Protein AF-A0A286TV48-F1 (afdb_monomer)

InterPro domains:
  IPR003828 Epoxyqueuosine reductase QueH [PF02677] (15-122)
  IPR003828 Epoxyqueuosine reductase QueH [PTHR36701] (16-129)

Radius of gyration: 21.46 Å; Cα contacts (8 Å, |Δi|>4): 104; chains: 1; bounding box: 59×34×64 Å

Structure (mmCIF, N/CA/C/O backbone):
data_AF-A0A286TV48-F1
#
_entry.id   AF-A0A286TV48-F1
#
loop_
_atom_site.group_PDB
_atom_site.id
_atom_site.type_symbol
_atom_site.label_atom_id
_atom_site.label_alt_id
_atom_site.label_comp_id
_atom_site.label_asym_id
_atom_site.label_entity_id
_atom_site.label_seq_id
_atom_site.pdbx_PDB_ins_code
_atom_site.Cartn_x
_atom_site.Cartn_y
_atom_site.Cartn_z
_atom_site.occupancy
_atom_site.B_iso_or_equiv
_atom_site.auth_seq_id
_atom_site.auth_comp_id
_atom_site.auth_asym_id
_atom_site.auth_atom_id
_atom_site.pdbx_PDB_model_num
ATOM 1 N N . MET A 1 1 ? -8.643 7.619 -21.690 1.00 52.34 1 MET A N 1
ATOM 2 C CA . MET A 1 1 ? -8.516 6.942 -20.385 1.00 52.34 1 MET A CA 1
ATOM 3 C C . MET A 1 1 ? -9.930 6.764 -19.884 1.00 52.34 1 MET A C 1
ATOM 5 O O . MET A 1 1 ? -10.588 7.776 -19.702 1.00 52.34 1 MET A O 1
ATOM 9 N N . HIS A 1 2 ? -10.424 5.530 -19.805 1.00 63.97 2 HIS A N 1
ATOM 10 C CA . HIS A 1 2 ? -11.765 5.279 -19.277 1.00 63.97 2 HIS A CA 1
ATOM 11 C C . HIS A 1 2 ? -11.704 5.299 -17.755 1.00 63.97 2 HIS A C 1
ATOM 13 O O . HIS A 1 2 ? -10.803 4.690 -17.167 1.00 63.97 2 HIS A O 1
ATOM 19 N N . ILE A 1 3 ? -12.628 6.021 -17.129 1.00 75.00 3 ILE A N 1
ATOM 20 C CA . ILE A 1 3 ? -12.776 5.986 -15.679 1.00 75.00 3 ILE A CA 1
ATOM 21 C C . ILE A 1 3 ? -13.512 4.687 -15.368 1.00 75.00 3 ILE A C 1
ATOM 23 O O . ILE A 1 3 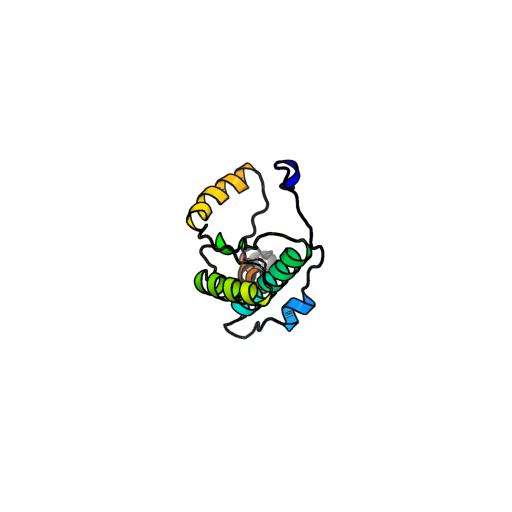? -14.588 4.442 -15.900 1.00 75.00 3 ILE A O 1
ATOM 27 N N . PHE A 1 4 ? -12.923 3.833 -14.530 1.00 78.88 4 PHE A N 1
ATOM 28 C CA . PHE A 1 4 ? -13.465 2.501 -14.237 1.00 78.88 4 PHE A CA 1
ATOM 29 C C . PHE A 1 4 ? -14.949 2.531 -13.818 1.00 78.88 4 PHE A C 1
ATOM 31 O O . PHE A 1 4 ? -15.718 1.662 -14.215 1.00 78.88 4 PHE A O 1
ATOM 38 N N . GLN A 1 5 ? -15.368 3.570 -13.090 1.00 82.56 5 GLN A N 1
ATOM 39 C CA . GLN A 1 5 ? -16.756 3.749 -12.656 1.00 82.56 5 GLN A CA 1
ATOM 40 C C . GLN A 1 5 ? -17.763 3.947 -13.794 1.00 82.56 5 GLN A C 1
ATOM 42 O O . GLN A 1 5 ? -18.933 3.620 -13.627 1.00 82.56 5 GLN A O 1
ATOM 47 N N . GLU A 1 6 ? -17.336 4.487 -14.939 1.00 81.81 6 GLU A N 1
ATOM 48 C CA . GLU A 1 6 ? -18.221 4.686 -16.093 1.00 81.81 6 GLU A CA 1
ATOM 49 C C . GLU A 1 6 ? -18.662 3.348 -16.693 1.00 81.81 6 GLU A C 1
ATOM 51 O O . GLU A 1 6 ? -19.762 3.244 -17.233 1.00 81.81 6 GLU A O 1
ATOM 56 N N . SER A 1 7 ? -17.809 2.320 -16.608 1.00 82.44 7 SER A N 1
ATOM 57 C CA . SER A 1 7 ? -18.112 0.977 -17.107 1.00 82.44 7 SER A CA 1
ATOM 58 C C . SER A 1 7 ? -18.641 0.029 -16.035 1.00 82.44 7 SER A C 1
ATOM 60 O O . SER A 1 7 ? -19.381 -0.898 -16.361 1.00 82.44 7 SER A O 1
ATOM 62 N N . ASP A 1 8 ? -18.250 0.226 -14.777 1.00 84.44 8 ASP A N 1
ATOM 63 C CA . ASP A 1 8 ? -18.572 -0.656 -13.660 1.00 84.44 8 ASP A CA 1
ATOM 64 C C . ASP A 1 8 ? -18.993 0.212 -12.461 1.00 84.44 8 ASP A C 1
ATOM 66 O O . ASP A 1 8 ? -18.129 0.739 -11.753 1.00 84.44 8 ASP A O 1
ATOM 70 N N . PRO A 1 9 ? -20.305 0.404 -12.226 1.00 84.69 9 PRO A N 1
ATOM 71 C CA . PRO A 1 9 ? -20.781 1.281 -11.167 1.00 84.69 9 PRO A CA 1
ATOM 72 C C . PRO A 1 9 ? -20.482 0.654 -9.802 1.00 84.69 9 PRO A C 1
ATOM 74 O O . PRO A 1 9 ? -21.169 -0.261 -9.350 1.00 84.69 9 PRO A O 1
ATOM 77 N N . ILE A 1 10 ? -19.429 1.151 -9.157 1.00 88.62 10 ILE A N 1
ATOM 78 C CA . ILE A 1 10 ? -19.061 0.845 -7.775 1.00 88.62 10 ILE A CA 1
ATOM 79 C C . ILE A 1 10 ? -19.093 2.159 -6.998 1.00 88.62 10 ILE A C 1
ATOM 81 O O . ILE A 1 10 ? -18.620 3.188 -7.487 1.00 88.62 10 ILE A O 1
ATOM 85 N N . GLU A 1 11 ? -19.656 2.121 -5.794 1.00 89.38 11 GLU A N 1
ATOM 86 C CA . GLU A 1 11 ? -19.604 3.244 -4.863 1.00 89.38 11 GLU A CA 1
ATOM 87 C C . GLU A 1 11 ? -18.153 3.486 -4.427 1.00 89.38 11 GLU A C 1
ATOM 89 O O . GLU A 1 11 ? -17.461 2.561 -3.998 1.00 89.38 11 GLU A O 1
ATOM 94 N N . ILE A 1 12 ? -17.670 4.719 -4.584 1.00 89.38 12 ILE A N 1
ATOM 95 C CA . ILE A 1 12 ? -16.302 5.104 -4.226 1.00 89.38 12 ILE A CA 1
ATOM 96 C C . ILE A 1 12 ? -16.359 6.345 -3.347 1.00 89.38 12 ILE A C 1
ATOM 98 O O . ILE A 1 12 ? -16.980 7.342 -3.710 1.00 89.38 12 ILE A O 1
ATOM 102 N N . ASP A 1 13 ? -15.659 6.276 -2.219 1.00 90.69 13 ASP A N 1
ATOM 103 C CA . ASP A 1 13 ? -15.349 7.421 -1.373 1.00 90.69 13 ASP A CA 1
ATOM 104 C C . ASP A 1 13 ? -13.939 7.916 -1.729 1.00 90.69 13 ASP A C 1
ATOM 106 O O . ASP A 1 13 ? -12.960 7.172 -1.608 1.00 90.69 13 ASP A O 1
ATOM 110 N N . TYR A 1 14 ? -13.844 9.137 -2.254 1.00 89.44 14 TYR A N 1
ATOM 111 C CA . TYR A 1 14 ? -12.597 9.699 -2.765 1.00 89.44 14 TYR A CA 1
ATOM 112 C C . TYR A 1 14 ? -11.861 10.488 -1.686 1.00 89.44 14 TYR A C 1
ATOM 114 O O . TYR A 1 14 ? -12.379 11.463 -1.149 1.00 89.44 14 TYR A O 1
ATOM 122 N N . CYS A 1 15 ? -10.600 10.125 -1.448 1.00 86.38 15 CYS A N 1
ATOM 123 C CA . CYS A 1 15 ? -9.647 11.000 -0.776 1.00 86.38 15 CYS A CA 1
ATOM 124 C C . CYS A 1 15 ? -8.869 11.784 -1.842 1.00 86.38 15 CYS A C 1
ATOM 126 O O . CYS A 1 15 ? -8.042 11.210 -2.552 1.00 86.38 15 CYS A O 1
ATOM 128 N N . GLU A 1 16 ? -9.162 13.078 -1.987 1.00 87.50 16 GLU A N 1
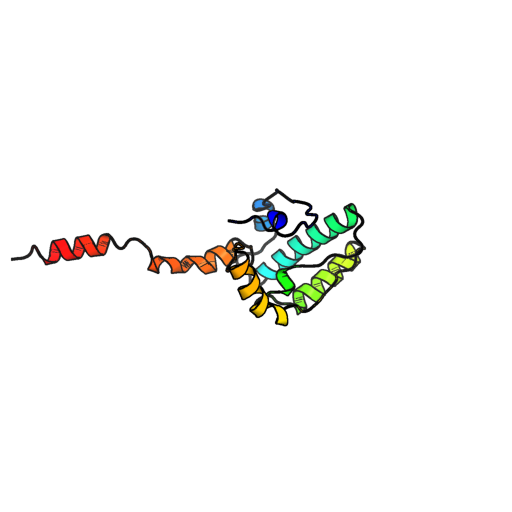ATOM 129 C CA . GLU A 1 16 ? -8.501 13.950 -2.974 1.00 87.50 16 GLU A CA 1
ATOM 130 C C . GLU A 1 16 ? -7.166 14.530 -2.473 1.00 87.50 16 GLU A C 1
ATOM 132 O O . GLU A 1 16 ? -6.422 15.160 -3.229 1.00 87.50 16 GLU A O 1
ATOM 137 N N . GLU A 1 17 ? -6.822 14.305 -1.205 1.00 88.81 17 GLU A N 1
ATOM 138 C CA . GLU A 1 17 ? -5.568 14.775 -0.631 1.00 88.81 17 GLU A CA 1
ATOM 139 C C . GLU A 1 17 ? -4.397 13.878 -1.043 1.00 88.81 17 GLU A C 1
ATOM 141 O O . GLU A 1 17 ? -4.348 12.688 -0.738 1.00 88.81 17 GLU A O 1
ATOM 146 N N . TYR A 1 18 ? -3.397 14.464 -1.708 1.00 85.00 18 TYR A N 1
ATOM 147 C CA . TYR A 1 18 ? -2.215 13.707 -2.132 1.00 85.00 18 TYR A CA 1
ATOM 148 C C . TYR A 1 18 ? -1.292 13.306 -0.965 1.00 85.00 18 TYR A C 1
ATOM 150 O O . TYR A 1 18 ? -0.564 12.322 -1.063 1.00 85.00 18 TYR A O 1
ATOM 158 N N . GLY A 1 19 ? -1.275 14.072 0.132 1.00 90.75 19 GLY A N 1
ATOM 159 C CA . GLY A 1 19 ? -0.545 13.705 1.355 1.00 90.75 19 GLY A CA 1
ATOM 160 C C . GLY A 1 19 ? 0.990 13.671 1.251 1.00 90.75 19 GLY A C 1
ATOM 161 O O . GLY A 1 19 ? 1.643 13.149 2.148 1.00 90.75 19 GLY A O 1
ATOM 162 N N . LEU A 1 20 ? 1.610 14.229 0.199 1.00 92.06 20 LEU A N 1
ATOM 163 C CA . LEU A 1 20 ? 3.062 14.091 -0.031 1.00 92.06 20 LEU A CA 1
ATOM 164 C C . LEU A 1 20 ? 3.929 14.561 1.142 1.00 92.06 20 LEU A C 1
ATOM 166 O O . LEU A 1 20 ? 4.914 13.912 1.474 1.00 92.06 20 LEU A O 1
ATOM 170 N N . ARG A 1 21 ? 3.599 15.708 1.747 1.00 92.75 21 ARG A N 1
ATOM 171 C CA . ARG A 1 21 ? 4.400 16.267 2.848 1.00 92.75 21 ARG A CA 1
ATOM 172 C C . ARG A 1 21 ? 4.369 15.353 4.069 1.00 92.75 21 ARG A C 1
ATOM 174 O O . ARG A 1 21 ? 5.419 15.058 4.618 1.00 92.75 21 ARG A O 1
ATOM 181 N N . GLU A 1 22 ? 3.183 14.876 4.435 1.00 91.50 22 GLU A N 1
ATOM 182 C CA . GLU A 1 22 ? 3.004 13.909 5.517 1.00 91.50 22 GLU A CA 1
ATOM 183 C C . GLU A 1 22 ? 3.730 12.599 5.207 1.00 91.50 22 GLU A C 1
ATOM 185 O O . GLU A 1 22 ? 4.468 12.097 6.051 1.00 91.50 22 GLU A O 1
ATOM 190 N N . TYR A 1 23 ? 3.595 12.086 3.981 1.00 93.00 23 TYR A N 1
ATOM 191 C CA . TYR A 1 23 ? 4.306 10.894 3.531 1.00 93.00 23 TYR A CA 1
ATOM 192 C C . TYR A 1 23 ? 5.822 11.037 3.720 1.00 93.00 23 TYR A C 1
ATOM 194 O O . TYR A 1 23 ? 6.444 10.183 4.340 1.00 93.00 23 TYR A O 1
ATOM 202 N N . LEU A 1 24 ? 6.414 12.142 3.260 1.00 93.12 24 LEU A N 1
ATOM 203 C CA . LEU A 1 24 ? 7.854 12.391 3.391 1.00 93.12 24 LEU A CA 1
ATOM 204 C C . LEU A 1 24 ? 8.307 12.622 4.841 1.00 93.12 24 LEU A C 1
ATOM 206 O O . LEU A 1 24 ? 9.473 12.398 5.144 1.00 93.12 24 LEU A O 1
ATOM 210 N N . SER A 1 25 ? 7.422 13.074 5.732 1.00 92.44 25 SER A N 1
ATOM 211 C CA . SER A 1 25 ? 7.732 13.217 7.162 1.00 92.44 25 SER A CA 1
ATOM 212 C C . SER A 1 25 ? 7.671 11.901 7.939 1.00 92.44 25 SER A C 1
ATOM 214 O O . SER A 1 25 ? 8.253 11.827 9.015 1.00 92.44 25 SER A O 1
ATOM 216 N N . ASN A 1 26 ? 6.972 10.887 7.422 1.00 90.75 26 ASN A N 1
ATOM 217 C CA . ASN A 1 26 ? 6.756 9.609 8.111 1.00 90.75 26 ASN A CA 1
ATOM 218 C C . ASN A 1 26 ? 7.530 8.437 7.503 1.00 90.75 26 ASN A C 1
ATOM 220 O O . ASN A 1 26 ? 7.474 7.344 8.052 1.00 90.75 26 ASN A O 1
ATOM 224 N N . VAL A 1 27 ? 8.199 8.636 6.368 1.00 90.81 27 VAL A N 1
ATOM 225 C CA . VAL A 1 27 ? 8.881 7.566 5.640 1.00 90.81 27 VAL A CA 1
ATOM 226 C C . VAL A 1 27 ? 10.378 7.810 5.639 1.00 90.81 27 VAL A C 1
ATOM 228 O O . VAL A 1 27 ? 10.844 8.805 5.076 1.00 90.81 27 VAL A O 1
ATOM 231 N N . ASP A 1 28 ? 11.127 6.865 6.204 1.00 88.25 28 ASP A N 1
ATOM 232 C CA . ASP A 1 28 ? 12.577 6.834 6.059 1.00 88.25 28 ASP A CA 1
ATOM 233 C C . ASP A 1 28 ? 12.934 6.356 4.647 1.00 88.25 28 ASP A C 1
ATOM 235 O O . ASP A 1 28 ? 12.817 5.180 4.296 1.00 88.25 28 ASP A O 1
ATOM 239 N N . TYR A 1 29 ? 13.312 7.305 3.795 1.00 78.31 29 TYR A N 1
ATOM 240 C CA . TYR A 1 29 ? 13.637 7.044 2.398 1.00 78.31 29 TYR A CA 1
ATOM 241 C C . TYR A 1 29 ? 15.102 6.682 2.160 1.00 78.31 29 TYR A C 1
ATOM 243 O O . TYR A 1 29 ? 15.432 6.256 1.051 1.00 78.31 29 TYR A O 1
ATOM 251 N N . GLU A 1 30 ? 15.963 6.864 3.162 1.00 79.75 30 GLU A N 1
ATOM 252 C CA . GLU A 1 30 ? 17.371 6.464 3.109 1.00 79.75 30 GLU A CA 1
ATOM 253 C C . GLU A 1 30 ? 17.576 5.068 3.713 1.00 79.75 30 GLU A C 1
ATOM 255 O O . GLU A 1 30 ? 18.514 4.370 3.328 1.00 79.75 30 GLU A O 1
ATOM 260 N N . GLY A 1 31 ? 16.689 4.650 4.621 1.00 77.25 31 GLY A N 1
ATOM 261 C CA . GLY A 1 31 ? 16.705 3.339 5.262 1.00 77.25 31 GLY A CA 1
ATOM 262 C C . GLY A 1 31 ? 16.003 2.211 4.494 1.00 77.25 31 GLY A C 1
ATOM 263 O O . GLY A 1 31 ? 15.279 2.402 3.514 1.00 77.25 31 GLY A O 1
ATOM 264 N N . ASP A 1 32 ? 16.181 0.989 5.004 1.00 80.44 32 ASP A N 1
ATOM 265 C CA . ASP A 1 32 ? 15.637 -0.242 4.411 1.00 80.44 32 ASP A CA 1
ATOM 266 C C . ASP A 1 32 ? 14.130 -0.451 4.685 1.00 80.44 32 ASP A C 1
ATOM 268 O O . ASP A 1 32 ? 13.484 -1.288 4.048 1.00 80.44 32 ASP A O 1
ATOM 272 N N . ASN A 1 33 ? 13.541 0.327 5.603 1.00 86.56 33 ASN A N 1
ATOM 273 C CA . ASN A 1 33 ? 12.182 0.106 6.120 1.00 86.56 33 ASN A CA 1
ATOM 274 C C . ASN A 1 33 ? 11.100 0.984 5.469 1.00 86.56 33 ASN A C 1
ATOM 276 O O . ASN A 1 33 ? 9.929 0.892 5.831 1.00 86.56 33 ASN A O 1
ATOM 280 N N . ARG A 1 34 ? 11.445 1.756 4.431 1.00 91.94 34 ARG A N 1
ATOM 281 C CA . ARG A 1 34 ? 10.539 2.643 3.674 1.00 91.94 34 ARG A CA 1
ATOM 282 C C . ARG A 1 34 ? 9.157 2.050 3.364 1.00 91.94 34 ARG A C 1
ATOM 284 O O . ARG A 1 34 ? 8.136 2.741 3.373 1.00 91.94 34 ARG A O 1
ATOM 291 N N . CYS A 1 35 ? 9.123 0.776 2.972 1.00 93.00 35 CYS A N 1
ATOM 292 C CA . CYS A 1 35 ? 7.879 0.097 2.610 1.00 93.00 35 CYS A CA 1
ATOM 293 C C . CYS A 1 35 ? 6.986 -0.157 3.828 1.00 93.00 35 CYS A C 1
ATOM 295 O O . CYS A 1 35 ? 5.772 -0.044 3.698 1.00 93.00 35 CYS A O 1
ATOM 297 N N . GLU A 1 36 ? 7.565 -0.457 4.989 1.00 94.56 36 GLU A N 1
ATOM 298 C CA . GLU A 1 36 ? 6.824 -0.650 6.239 1.00 94.56 36 GLU A CA 1
ATOM 299 C C . GLU A 1 36 ? 6.185 0.661 6.685 1.00 94.56 36 GLU A C 1
ATOM 301 O O . GLU A 1 36 ? 4.980 0.693 6.918 1.00 94.56 36 GLU A O 1
ATOM 306 N N . ASP A 1 37 ? 6.929 1.767 6.661 1.00 94.62 37 ASP A N 1
ATOM 307 C CA . ASP A 1 37 ? 6.385 3.097 6.958 1.00 94.62 37 ASP A CA 1
ATOM 308 C C . ASP A 1 37 ? 5.205 3.441 6.031 1.00 94.62 37 ASP A C 1
ATOM 310 O O . ASP A 1 37 ? 4.139 3.886 6.466 1.00 94.62 37 ASP A O 1
ATOM 314 N N . CYS A 1 38 ? 5.353 3.147 4.733 1.00 94.81 38 CYS A N 1
ATOM 315 C CA . CYS A 1 38 ? 4.295 3.322 3.739 1.00 94.81 38 CYS A CA 1
ATOM 316 C C . CYS A 1 38 ? 3.062 2.451 4.036 1.00 94.81 38 CYS A C 1
ATOM 318 O O . CYS A 1 38 ? 1.928 2.928 3.915 1.00 94.81 38 CYS A O 1
ATOM 320 N N . TYR A 1 39 ? 3.255 1.184 4.418 1.00 96.00 39 TYR A N 1
ATOM 321 C CA . TYR A 1 39 ? 2.156 0.297 4.807 1.00 96.00 39 TYR A CA 1
ATOM 322 C C . TYR A 1 39 ? 1.455 0.817 6.056 1.00 96.00 39 TYR A C 1
ATOM 324 O O . TYR A 1 39 ? 0.229 0.899 6.052 1.00 96.00 39 TYR A O 1
ATOM 332 N N . SER A 1 40 ? 2.216 1.218 7.076 1.00 95.75 40 SER A N 1
ATOM 333 C CA . SER A 1 40 ? 1.695 1.769 8.327 1.00 95.75 40 SER A CA 1
ATOM 334 C C . SER A 1 40 ? 0.796 2.971 8.058 1.00 95.75 40 SER A C 1
ATOM 336 O O . SER A 1 40 ? -0.376 2.965 8.441 1.00 95.75 40 SER A O 1
ATOM 338 N N . LEU A 1 41 ? 1.294 3.955 7.301 1.00 94.75 41 LEU A N 1
ATOM 339 C CA . LEU A 1 41 ? 0.551 5.169 6.972 1.00 94.75 41 LEU A CA 1
ATOM 340 C C . LEU A 1 41 ? -0.741 4.865 6.195 1.00 94.75 41 LEU A C 1
ATOM 342 O O . LEU A 1 41 ? -1.819 5.363 6.538 1.00 94.75 41 LEU A O 1
ATOM 346 N N . ARG A 1 42 ? -0.648 4.022 5.157 1.00 95.12 42 ARG A N 1
ATOM 347 C CA . ARG A 1 42 ? -1.787 3.670 4.292 1.00 95.12 42 ARG A CA 1
ATOM 348 C C . ARG A 1 42 ? -2.848 2.868 5.038 1.00 95.12 42 ARG A C 1
ATOM 350 O O . ARG A 1 42 ? -4.034 3.184 4.938 1.00 95.12 42 ARG A O 1
ATOM 357 N N . LEU A 1 43 ? -2.437 1.831 5.765 1.00 97.56 43 LEU A N 1
ATOM 358 C CA . LEU A 1 43 ? -3.350 0.947 6.487 1.00 97.56 43 LEU A CA 1
ATOM 359 C C . LEU A 1 43 ? -4.005 1.678 7.658 1.00 97.56 43 LEU A C 1
ATOM 361 O O . LEU A 1 43 ? -5.215 1.565 7.810 1.00 97.56 43 LEU A O 1
ATOM 365 N N . SER A 1 44 ? -3.258 2.489 8.413 1.00 97.19 44 SER A N 1
ATOM 366 C CA . SER A 1 44 ? -3.808 3.267 9.534 1.00 97.19 44 SER A CA 1
ATOM 367 C C . SER A 1 44 ? -4.836 4.293 9.061 1.00 97.19 44 SER A C 1
ATOM 369 O O . SER A 1 44 ? -5.909 4.419 9.648 1.00 97.19 44 SER A O 1
ATOM 371 N N . THR A 1 45 ? -4.552 4.984 7.953 1.00 95.50 45 THR A N 1
ATOM 372 C CA . THR A 1 45 ? -5.503 5.928 7.349 1.00 95.50 45 THR A CA 1
ATOM 373 C C . THR A 1 45 ? -6.759 5.229 6.848 1.00 95.50 45 THR A C 1
ATOM 375 O O . THR A 1 45 ? -7.865 5.686 7.126 1.00 95.50 45 THR A O 1
ATOM 378 N N . THR A 1 46 ? -6.598 4.085 6.180 1.00 96.88 46 THR A N 1
ATOM 379 C CA . THR A 1 46 ? -7.730 3.287 5.692 1.00 96.88 46 THR A CA 1
ATOM 380 C C . THR A 1 46 ? -8.573 2.752 6.850 1.00 96.88 46 THR A C 1
ATOM 382 O O . THR A 1 46 ? -9.793 2.842 6.795 1.00 96.88 46 THR A O 1
ATOM 385 N N . ALA A 1 47 ? -7.947 2.236 7.912 1.00 98.25 47 ALA A N 1
ATOM 386 C CA . ALA A 1 47 ? -8.640 1.699 9.081 1.00 98.25 47 ALA A CA 1
ATOM 387 C C . ALA A 1 47 ? -9.454 2.777 9.805 1.00 98.25 47 ALA A C 1
ATOM 389 O O . ALA A 1 47 ? -10.623 2.559 10.116 1.00 98.25 47 ALA A O 1
ATOM 390 N N . ARG A 1 48 ? -8.864 3.958 10.030 1.00 97.12 48 ARG A N 1
ATOM 391 C CA . ARG A 1 48 ? -9.555 5.097 10.648 1.00 97.12 48 ARG A CA 1
ATOM 392 C C . ARG A 1 48 ? -10.750 5.548 9.811 1.00 97.12 48 ARG A C 1
ATOM 394 O O . ARG A 1 48 ? -11.852 5.624 10.345 1.00 97.12 48 ARG A O 1
ATOM 401 N N . HIS A 1 49 ? -10.557 5.749 8.506 1.00 96.44 49 HIS A N 1
ATOM 402 C CA . HIS A 1 49 ? -11.651 6.115 7.596 1.00 96.44 49 HIS A CA 1
ATOM 403 C C . HIS A 1 49 ? -12.756 5.057 7.593 1.00 96.44 49 HIS A C 1
ATOM 405 O O . HIS A 1 49 ? -13.941 5.369 7.691 1.00 96.44 49 HIS A O 1
ATOM 411 N N . ALA A 1 50 ? -12.368 3.781 7.544 1.00 97.31 50 ALA A N 1
ATOM 412 C CA . ALA A 1 50 ? -13.313 2.679 7.537 1.00 97.31 50 ALA A CA 1
ATOM 413 C C . ALA A 1 50 ? -14.126 2.608 8.844 1.00 97.31 50 ALA A C 1
ATOM 415 O O . ALA A 1 50 ? -15.337 2.382 8.817 1.00 97.31 50 ALA A O 1
ATOM 416 N N . LYS A 1 51 ? -13.483 2.876 9.987 1.00 97.75 51 LYS A N 1
ATOM 417 C CA . LYS A 1 51 ? -14.137 2.951 11.296 1.00 97.75 51 LYS A CA 1
ATOM 418 C C . LYS A 1 51 ? -15.117 4.119 11.387 1.00 97.75 51 LYS A C 1
ATOM 420 O O . LYS A 1 51 ? -16.241 3.923 11.841 1.00 97.75 51 LYS A O 1
ATOM 425 N N . GLU A 1 52 ? -14.706 5.307 10.950 1.00 96.69 52 GLU A N 1
ATOM 426 C CA . GLU A 1 52 ? -15.530 6.525 10.955 1.00 96.69 52 GLU A CA 1
ATOM 427 C C . GLU A 1 52 ? -16.794 6.374 10.100 1.00 96.69 52 GLU A C 1
ATOM 429 O O . GLU A 1 52 ? -17.859 6.869 10.464 1.00 96.69 52 GLU A O 1
ATOM 434 N N . LYS A 1 53 ? -16.691 5.643 8.987 1.00 96.00 53 LYS A N 1
ATOM 435 C CA . LYS A 1 53 ? -17.804 5.368 8.068 1.00 96.00 53 LYS A CA 1
ATOM 436 C C . LYS A 1 53 ? -18.646 4.146 8.455 1.00 96.00 53 LYS A C 1
ATOM 438 O O . LYS A 1 53 ? -19.670 3.904 7.825 1.00 96.00 53 LYS A O 1
ATOM 443 N N . GLY A 1 54 ? -18.246 3.399 9.485 1.00 96.69 54 GLY A N 1
ATOM 444 C CA . GLY A 1 54 ? -18.995 2.246 9.986 1.00 96.69 54 GLY A CA 1
ATOM 445 C C . GLY A 1 54 ? -18.901 0.990 9.114 1.00 96.69 54 GLY A C 1
ATOM 446 O O . GLY A 1 54 ? -19.844 0.205 9.102 1.00 96.69 54 GLY A O 1
ATOM 447 N N . PHE A 1 55 ? -17.797 0.791 8.389 1.00 97.38 55 PHE A N 1
ATOM 448 C CA . PHE A 1 55 ? -17.559 -0.453 7.650 1.00 97.38 55 PHE A CA 1
ATOM 449 C C . PHE A 1 55 ? -17.202 -1.621 8.587 1.00 97.38 55 PHE A C 1
ATOM 451 O O . PHE A 1 55 ? -16.645 -1.425 9.668 1.00 97.38 55 PHE A O 1
ATOM 458 N N . ASP A 1 56 ? -17.464 -2.849 8.130 1.00 98.06 56 ASP A N 1
ATOM 459 C CA . ASP A 1 56 ? -17.219 -4.075 8.905 1.00 98.06 56 ASP A CA 1
ATOM 460 C C . ASP A 1 56 ? -15.739 -4.472 8.979 1.00 98.06 56 ASP A C 1
ATOM 462 O O . ASP A 1 56 ? -15.316 -5.108 9.942 1.00 98.06 56 ASP A O 1
ATOM 466 N N . ALA A 1 57 ? -14.955 -4.140 7.950 1.00 98.31 57 ALA A N 1
ATOM 467 C CA . ALA A 1 57 ? -13.547 -4.501 7.818 1.00 98.31 57 ALA A CA 1
ATOM 468 C C . ALA A 1 57 ? -12.832 -3.566 6.833 1.00 98.31 57 ALA A C 1
ATOM 470 O O . ALA A 1 57 ? -13.469 -2.871 6.039 1.00 98.31 57 ALA A O 1
ATOM 471 N N . PHE A 1 58 ? -11.501 -3.599 6.833 1.00 98.38 58 PHE A N 1
ATOM 472 C CA . PHE A 1 58 ? -10.679 -2.928 5.823 1.00 98.38 58 PHE A CA 1
ATOM 473 C C . PHE A 1 58 ? -9.666 -3.889 5.189 1.00 98.38 58 PHE A C 1
ATOM 475 O O . PHE A 1 58 ? -9.304 -4.913 5.765 1.00 98.38 58 PHE A O 1
ATOM 482 N N . CYS A 1 59 ? -9.217 -3.573 3.976 1.00 98.00 59 CYS A N 1
ATOM 483 C CA . CYS A 1 59 ? -8.288 -4.386 3.188 1.00 98.00 59 CYS A CA 1
ATOM 484 C C . CYS A 1 59 ? -7.387 -3.468 2.341 1.00 98.00 59 CYS A C 1
ATOM 486 O O . CYS A 1 59 ? -7.524 -2.246 2.371 1.00 98.00 59 CYS A O 1
ATOM 488 N N . SER A 1 60 ? -6.460 -4.042 1.573 1.00 96.56 60 SER A N 1
ATOM 489 C CA . SER A 1 60 ? -5.566 -3.293 0.692 1.00 96.56 60 SER A CA 1
ATOM 490 C C . SER A 1 60 ? -5.399 -3.959 -0.670 1.00 96.56 60 SER A C 1
ATOM 492 O O . SER A 1 60 ? -5.211 -5.171 -0.779 1.00 96.56 60 SER A O 1
ATOM 494 N N . THR A 1 61 ? -5.370 -3.143 -1.724 1.00 93.88 61 THR A N 1
ATOM 495 C CA . THR A 1 61 ? -5.055 -3.586 -3.091 1.00 93.88 61 THR A CA 1
ATOM 496 C C . THR A 1 61 ? -3.596 -4.018 -3.252 1.00 93.88 61 THR A C 1
ATOM 498 O O . THR A 1 61 ? -3.271 -4.722 -4.209 1.00 93.88 61 THR A O 1
ATOM 501 N N . LEU A 1 62 ? -2.718 -3.688 -2.296 1.00 94.06 62 LEU A N 1
ATOM 502 C CA . LEU A 1 62 ? -1.330 -4.167 -2.262 1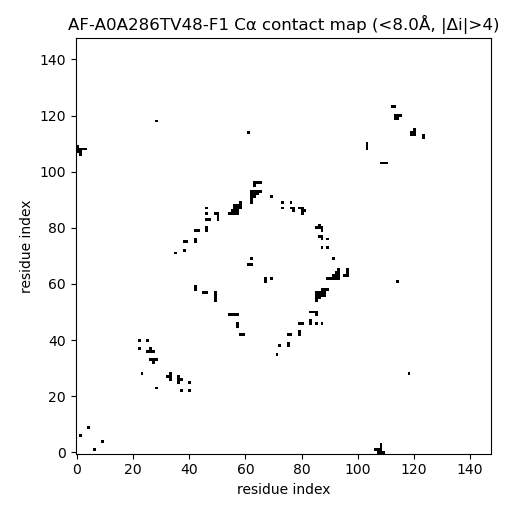.00 94.06 62 LEU A CA 1
ATOM 503 C C . LEU A 1 62 ? -1.243 -5.704 -2.247 1.00 94.06 62 LEU A C 1
ATOM 505 O O . LEU A 1 62 ? -0.285 -6.269 -2.778 1.00 94.06 62 LEU A O 1
ATOM 509 N N . LEU A 1 63 ? -2.282 -6.381 -1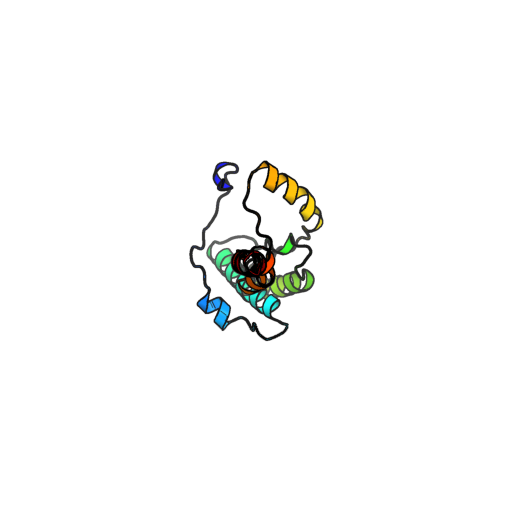.745 1.00 95.69 63 LEU A N 1
ATOM 510 C CA . LEU A 1 63 ? -2.405 -7.841 -1.713 1.00 95.69 63 LEU A CA 1
ATOM 511 C C . LEU A 1 63 ? -2.555 -8.492 -3.106 1.00 95.69 63 LEU A C 1
ATOM 513 O O . LEU A 1 63 ? -2.500 -9.713 -3.232 1.00 95.69 63 LEU A O 1
ATOM 517 N N . PHE A 1 64 ? -2.698 -7.709 -4.180 1.00 92.94 64 PHE A N 1
ATOM 518 C CA . PHE A 1 64 ? -2.603 -8.217 -5.556 1.00 92.94 64 PHE A CA 1
ATOM 519 C C . PHE A 1 64 ? -1.165 -8.318 -6.072 1.00 92.94 64 PHE A C 1
ATOM 521 O O . PHE A 1 64 ? -0.899 -9.029 -7.047 1.00 92.94 64 PHE A O 1
ATOM 528 N N . SER A 1 65 ? -0.229 -7.583 -5.473 1.00 90.94 65 SER A N 1
ATOM 529 C CA . SER A 1 65 ? 1.132 -7.492 -5.987 1.00 90.94 65 SER A CA 1
ATOM 530 C C . SER A 1 65 ? 1.979 -8.675 -5.532 1.00 90.94 65 SER A C 1
ATOM 532 O O . SER A 1 65 ? 2.031 -9.007 -4.351 1.00 90.94 65 SER A O 1
ATOM 534 N N . LYS A 1 66 ? 2.705 -9.276 -6.480 1.00 91.31 66 LYS A N 1
ATOM 535 C CA . LYS A 1 66 ? 3.717 -10.311 -6.213 1.00 91.31 66 LYS A CA 1
ATOM 536 C C . LYS A 1 66 ? 5.000 -9.749 -5.586 1.00 91.31 66 LYS A C 1
ATOM 538 O O . LYS A 1 66 ? 5.809 -10.523 -5.098 1.00 91.31 66 LYS A O 1
ATOM 543 N N . GLN A 1 67 ? 5.200 -8.431 -5.654 1.00 90.69 67 GLN A N 1
ATOM 544 C CA . GLN A 1 67 ? 6.417 -7.755 -5.191 1.00 90.69 67 GLN A CA 1
ATOM 545 C C . GLN A 1 67 ? 6.298 -7.209 -3.765 1.00 90.69 67 GLN A C 1
ATOM 547 O O . GLN A 1 67 ? 7.304 -6.826 -3.183 1.00 90.69 67 GLN A O 1
ATOM 552 N N . GLN A 1 68 ? 5.080 -7.088 -3.233 1.00 93.50 68 GLN A N 1
ATOM 553 C CA . GLN A 1 68 ? 4.872 -6.579 -1.879 1.00 93.50 68 GLN A CA 1
ATOM 554 C C . GLN A 1 68 ? 5.100 -7.691 -0.855 1.00 93.50 68 GLN A C 1
ATOM 556 O O . GLN A 1 68 ? 4.870 -8.867 -1.139 1.00 93.50 68 GLN A O 1
ATOM 561 N N . ASP A 1 69 ? 5.519 -7.302 0.344 1.00 95.38 69 ASP A N 1
ATOM 562 C CA . ASP A 1 69 ? 5.701 -8.223 1.462 1.00 95.38 69 ASP A CA 1
ATOM 563 C C . ASP A 1 69 ? 4.352 -8.467 2.151 1.00 95.38 69 ASP A C 1
ATOM 565 O O . ASP A 1 69 ? 3.873 -7.665 2.953 1.00 95.38 69 ASP A O 1
ATOM 569 N N . HIS A 1 70 ? 3.696 -9.562 1.769 1.00 96.88 70 HIS A N 1
ATOM 570 C CA . HIS A 1 70 ? 2.362 -9.911 2.263 1.00 96.88 70 HIS A CA 1
ATOM 571 C C . HIS A 1 70 ? 2.352 -10.260 3.744 1.00 96.88 70 HIS A C 1
ATOM 573 O O . HIS A 1 70 ? 1.357 -9.987 4.409 1.00 96.88 70 HIS A O 1
ATOM 579 N N . GLU A 1 71 ? 3.432 -10.846 4.260 1.00 97.25 71 GLU A N 1
ATOM 580 C CA . GLU A 1 71 ? 3.508 -11.226 5.668 1.00 97.25 71 GLU A CA 1
ATOM 581 C C . GLU A 1 71 ? 3.561 -9.970 6.538 1.00 97.25 71 GLU A C 1
ATOM 583 O O . GLU A 1 71 ? 2.765 -9.854 7.471 1.00 97.25 71 GLU A O 1
ATOM 588 N N . LYS A 1 72 ? 4.378 -8.978 6.151 1.00 97.06 72 LYS A N 1
ATOM 589 C CA . LYS A 1 72 ? 4.403 -7.667 6.818 1.00 97.06 72 LYS A CA 1
ATOM 590 C C . LYS A 1 72 ? 3.061 -6.949 6.721 1.00 97.06 72 LYS A C 1
ATOM 592 O O . LYS A 1 72 ? 2.541 -6.492 7.732 1.00 97.06 72 LYS A O 1
ATOM 597 N N . ILE A 1 73 ? 2.443 -6.903 5.536 1.00 97.94 73 ILE A N 1
ATOM 598 C CA . ILE A 1 73 ? 1.114 -6.283 5.371 1.00 97.94 73 ILE A CA 1
ATOM 599 C C . ILE A 1 73 ? 0.070 -6.977 6.256 1.00 97.94 73 ILE A C 1
ATOM 601 O O . ILE A 1 73 ? -0.753 -6.301 6.873 1.00 97.94 73 ILE A O 1
ATOM 605 N N . ARG A 1 74 ? 0.093 -8.313 6.333 1.00 98.31 74 ARG A N 1
ATOM 606 C CA . ARG A 1 74 ? -0.828 -9.091 7.170 1.00 98.31 74 ARG A CA 1
ATOM 607 C C . ARG A 1 74 ? -0.634 -8.783 8.649 1.00 98.31 74 ARG A C 1
ATOM 609 O O . ARG A 1 74 ? -1.619 -8.560 9.348 1.00 98.31 74 ARG A O 1
ATOM 616 N N . GLU A 1 75 ? 0.608 -8.792 9.120 1.00 98.25 75 GLU A N 1
ATOM 617 C CA . GLU A 1 75 ? 0.940 -8.517 10.516 1.00 98.25 75 GLU A CA 1
ATOM 618 C C . GLU A 1 75 ? 0.558 -7.089 10.912 1.00 98.25 75 GLU A C 1
ATOM 620 O O . GLU A 1 75 ? -0.203 -6.899 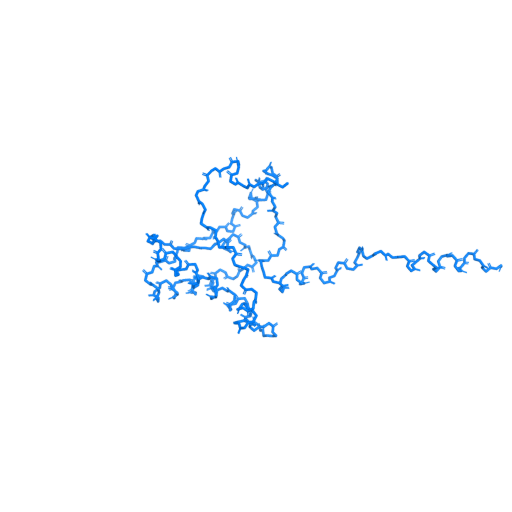11.861 1.00 98.25 75 GLU A O 1
ATOM 625 N N . MET A 1 76 ? 1.002 -6.097 10.141 1.00 98.25 76 MET A N 1
ATOM 626 C CA . MET A 1 76 ? 0.712 -4.688 10.403 1.00 98.25 76 MET A CA 1
ATOM 627 C C . MET A 1 76 ? -0.783 -4.394 10.308 1.00 98.25 76 MET A C 1
ATOM 629 O O . MET A 1 76 ? -1.338 -3.726 11.175 1.00 98.25 76 MET A O 1
ATOM 633 N N . GLY A 1 77 ? -1.462 -4.924 9.287 1.00 98.50 77 GLY A N 1
ATOM 634 C CA . GLY A 1 77 ? -2.905 -4.765 9.134 1.00 98.50 77 GLY A CA 1
ATOM 635 C C . GLY A 1 77 ? -3.666 -5.331 10.330 1.00 98.50 77 GLY A C 1
ATOM 636 O O . GLY A 1 77 ? -4.548 -4.661 10.865 1.00 98.50 77 GLY A O 1
ATOM 637 N N . LYS A 1 78 ? -3.277 -6.518 10.816 1.00 98.50 78 LYS A N 1
ATOM 638 C CA . LYS A 1 78 ? -3.853 -7.103 12.032 1.00 98.50 78 LYS A CA 1
ATOM 639 C C . LYS A 1 78 ? -3.649 -6.195 13.250 1.00 98.50 78 LYS A C 1
ATOM 641 O O . LYS A 1 78 ? -4.624 -5.892 13.931 1.00 98.50 78 LYS A O 1
ATOM 646 N N . GLN A 1 79 ? -2.422 -5.733 13.493 1.00 98.56 79 GLN A N 1
ATOM 647 C CA . GLN A 1 79 ? -2.102 -4.852 14.625 1.00 98.56 79 GLN A CA 1
ATOM 648 C C . GLN A 1 79 ? -2.895 -3.536 14.572 1.00 98.56 79 GLN A C 1
ATOM 650 O O . GLN A 1 79 ? -3.499 -3.128 15.561 1.00 98.56 79 GLN A O 1
ATOM 655 N N . ILE A 1 80 ? -2.952 -2.892 13.405 1.00 98.62 80 ILE A N 1
ATOM 656 C CA . ILE A 1 80 ? -3.712 -1.651 13.190 1.00 98.62 80 ILE A CA 1
ATOM 657 C C . ILE A 1 80 ? -5.208 -1.887 13.404 1.00 98.62 80 ILE A C 1
ATOM 659 O O . ILE A 1 80 ? -5.896 -1.044 13.985 1.00 98.62 80 ILE A O 1
ATOM 663 N N . GLY A 1 81 ? -5.721 -3.034 12.958 1.00 98.38 81 GLY A N 1
ATOM 664 C CA . GLY A 1 81 ? -7.118 -3.391 13.150 1.00 98.38 81 GLY A CA 1
ATOM 665 C C . GLY A 1 81 ? -7.489 -3.593 14.618 1.00 98.38 81 GLY A C 1
ATOM 666 O O . GLY A 1 81 ? -8.531 -3.110 15.062 1.00 98.38 81 GLY A O 1
ATOM 667 N N . GLU A 1 82 ? -6.605 -4.226 15.394 1.00 98.19 82 GLU A N 1
ATOM 668 C CA . GLU A 1 82 ? -6.735 -4.346 16.852 1.00 98.19 82 GLU A CA 1
ATOM 669 C C . GLU A 1 82 ? -6.720 -2.968 17.535 1.00 98.19 82 GLU A C 1
ATOM 671 O O . GLU A 1 82 ? -7.571 -2.696 18.381 1.00 98.19 82 GLU A O 1
ATOM 676 N N . GLN A 1 83 ? -5.814 -2.072 17.130 1.00 98.06 83 GLN A N 1
ATOM 677 C CA . GLN A 1 83 ? -5.697 -0.715 17.686 1.00 98.06 83 GLN A CA 1
ATOM 678 C C . GLN A 1 83 ? -6.895 0.183 17.349 1.00 98.06 83 GLN A C 1
ATOM 680 O O . GLN A 1 83 ? -7.340 0.968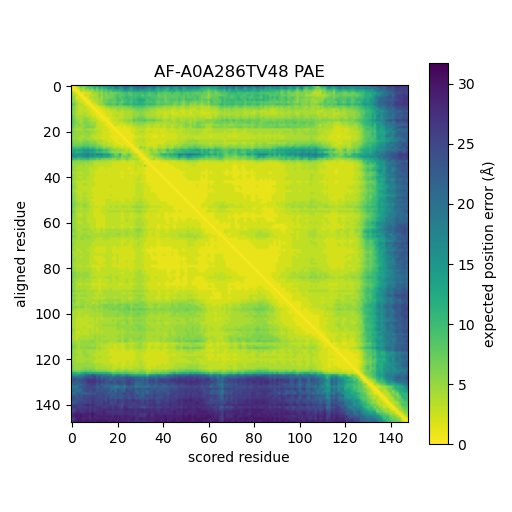 18.184 1.00 98.06 83 GLN A O 1
ATOM 685 N N . THR A 1 84 ? -7.425 0.075 16.130 1.00 97.94 84 THR A N 1
ATOM 686 C CA . THR A 1 84 ? -8.505 0.942 15.626 1.00 97.94 84 THR A CA 1
ATOM 687 C C . THR A 1 84 ? -9.898 0.367 15.928 1.00 97.94 84 THR A C 1
ATOM 689 O O . THR A 1 84 ? -10.912 1.065 15.843 1.00 97.94 84 THR A O 1
ATOM 692 N N . GLY A 1 85 ? -9.979 -0.917 16.289 1.00 97.88 85 GLY A N 1
ATOM 693 C CA . GLY A 1 85 ? -11.238 -1.611 16.550 1.00 97.88 85 GLY A CA 1
ATOM 694 C C . GLY A 1 85 ? -12.053 -1.891 15.283 1.00 97.88 85 GLY A C 1
ATOM 695 O O . GLY A 1 85 ? -13.285 -1.817 15.326 1.00 97.88 85 GLY A O 1
ATOM 696 N N . ILE A 1 86 ? -11.376 -2.167 14.163 1.00 98.31 86 ILE A N 1
ATOM 697 C CA . ILE A 1 86 ? -11.960 -2.639 12.898 1.00 98.31 86 ILE A CA 1
ATOM 698 C C . ILE A 1 86 ? -11.051 -3.733 12.314 1.00 98.31 86 ILE A C 1
ATOM 700 O O . ILE A 1 86 ? -9.850 -3.512 12.205 1.00 98.31 86 ILE A O 1
ATOM 704 N N . PRO A 1 87 ? -11.553 -4.927 11.964 1.00 98.44 87 PRO A N 1
ATOM 705 C CA . PRO A 1 87 ? -10.700 -6.024 11.517 1.00 98.44 87 PRO A CA 1
ATOM 706 C C . PRO A 1 87 ? -10.057 -5.755 10.149 1.00 98.44 87 PRO A C 1
ATOM 708 O O . PRO A 1 87 ? -10.684 -5.216 9.234 1.00 98.44 87 PRO A O 1
ATOM 711 N N . PHE A 1 88 ? -8.804 -6.191 10.001 1.00 98.62 88 PHE A N 1
ATOM 712 C CA . PHE A 1 88 ? -8.126 -6.252 8.709 1.00 98.62 88 PHE A CA 1
ATOM 713 C C . PHE A 1 88 ? -8.408 -7.586 8.020 1.00 98.62 88 PHE A C 1
ATOM 715 O O . PHE A 1 88 ? -8.043 -8.647 8.529 1.00 98.62 88 PHE A O 1
ATOM 722 N N . GLU A 1 89 ? -9.014 -7.529 6.839 1.00 98.31 89 GLU A N 1
ATOM 723 C CA . GLU A 1 89 ? -9.319 -8.704 6.031 1.00 98.31 89 GLU A CA 1
ATOM 724 C C . GLU A 1 89 ? -8.143 -9.015 5.099 1.00 98.31 89 GLU A C 1
ATOM 726 O O . GLU A 1 89 ? -7.975 -8.407 4.039 1.00 98.31 89 GLU A O 1
ATOM 731 N N . TYR A 1 90 ? -7.314 -9.985 5.478 1.00 98.12 90 TYR A N 1
ATOM 732 C CA . TYR A 1 90 ? -6.224 -10.460 4.628 1.00 98.12 90 TYR A CA 1
ATOM 733 C C . TYR A 1 90 ? -6.694 -11.565 3.678 1.00 98.12 90 TYR A C 1
ATOM 735 O O . TYR A 1 90 ? -7.232 -12.586 4.108 1.00 98.12 90 TYR A O 1
ATOM 743 N N . ARG A 1 91 ? -6.392 -11.413 2.385 1.00 96.81 91 ARG A N 1
ATOM 744 C CA . ARG A 1 91 ? -6.556 -12.457 1.365 1.00 96.81 91 ARG A CA 1
ATOM 745 C C . ARG A 1 91 ? -5.418 -12.408 0.355 1.00 96.81 91 ARG A C 1
ATOM 747 O O . ARG A 1 91 ? -5.027 -11.334 -0.091 1.00 96.81 91 ARG A O 1
ATOM 754 N N . ASP A 1 92 ? -4.917 -13.575 -0.040 1.00 96.31 92 ASP A N 1
ATOM 755 C CA . ASP A 1 92 ? -3.868 -13.674 -1.055 1.00 96.31 92 ASP A CA 1
ATOM 756 C C . ASP A 1 92 ? -4.461 -13.641 -2.471 1.00 96.31 92 ASP A C 1
ATOM 758 O O . ASP A 1 92 ? -4.978 -14.638 -2.985 1.00 96.31 92 ASP A O 1
ATOM 762 N N . TYR A 1 93 ? -4.343 -12.486 -3.127 1.00 95.12 93 TYR A N 1
ATOM 763 C CA . TYR A 1 93 ? -4.819 -12.276 -4.494 1.00 95.12 93 TYR A CA 1
ATOM 764 C C . TYR A 1 93 ? -3.721 -12.411 -5.559 1.00 95.12 93 TYR A C 1
ATOM 766 O O . TYR A 1 93 ? -3.971 -12.135 -6.736 1.00 95.12 93 TYR A O 1
ATOM 774 N N . ARG A 1 94 ? -2.507 -12.869 -5.215 1.00 94.56 94 ARG A N 1
ATOM 775 C CA . ARG A 1 94 ? -1.381 -12.956 -6.175 1.00 94.56 94 A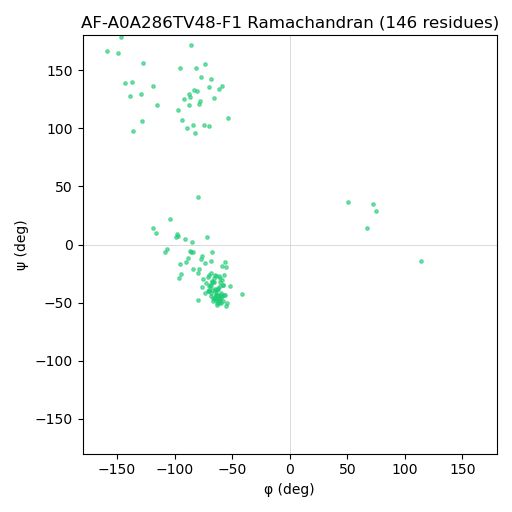RG A CA 1
ATOM 776 C C . ARG A 1 94 ? -1.680 -13.870 -7.359 1.00 94.56 94 ARG A C 1
ATOM 778 O O . ARG A 1 94 ? -1.173 -13.635 -8.458 1.00 94.56 94 ARG A O 1
ATOM 785 N N . HIS A 1 95 ? -2.526 -14.877 -7.155 1.00 93.94 95 HIS A N 1
ATOM 786 C CA . HIS A 1 95 ? -2.979 -15.786 -8.205 1.00 93.94 95 HIS A CA 1
ATOM 787 C C . HIS A 1 95 ? -3.820 -15.079 -9.289 1.00 93.94 95 HIS A C 1
ATOM 789 O O . HIS A 1 95 ? -3.786 -15.486 -10.447 1.00 93.94 95 HIS A O 1
ATOM 795 N N . LEU A 1 96 ? -4.493 -13.969 -8.956 1.00 93.06 96 LEU A N 1
ATOM 796 C 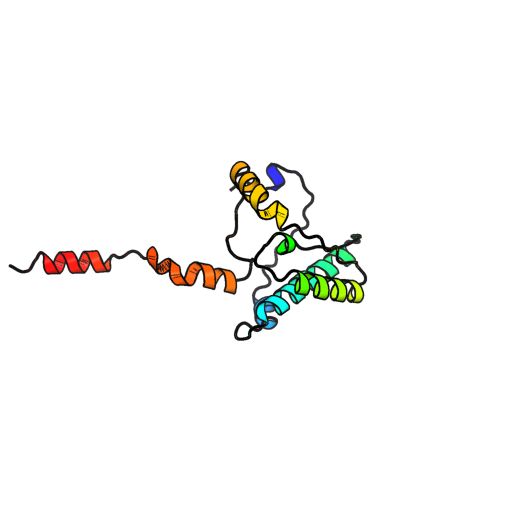CA . LEU A 1 96 ? -5.276 -13.154 -9.897 1.00 93.06 96 LEU A CA 1
ATOM 797 C C . LEU A 1 96 ? -4.433 -12.111 -10.647 1.00 93.06 96 LEU A C 1
ATOM 799 O O . LEU A 1 96 ? -4.928 -11.432 -11.546 1.00 93.06 96 LEU A O 1
ATOM 803 N N . CYS A 1 97 ? -3.154 -11.959 -10.294 1.00 88.06 97 CYS A N 1
ATOM 804 C CA . CYS A 1 97 ? -2.283 -10.922 -10.848 1.00 88.06 97 CYS A CA 1
ATOM 805 C C . CYS A 1 97 ? -2.100 -11.039 -12.370 1.00 88.06 97 CYS A C 1
ATOM 807 O O . CYS A 1 97 ? -1.941 -10.020 -13.034 1.00 88.06 97 CYS A O 1
ATOM 809 N N . GLU A 1 98 ? -2.115 -12.252 -12.935 1.00 87.44 98 GLU A N 1
ATOM 810 C CA . GLU A 1 98 ? -1.980 -12.438 -14.387 1.00 87.44 98 GLU A CA 1
ATOM 811 C C . GLU A 1 98 ? -3.296 -12.173 -15.126 1.00 87.44 98 GLU A C 1
ATOM 813 O O . GLU A 1 98 ? -3.310 -11.390 -16.073 1.00 87.44 98 GLU A O 1
ATOM 818 N N . CYS A 1 99 ? -4.425 -12.725 -14.668 1.00 91.69 99 CYS A N 1
ATOM 819 C CA . CYS A 1 99 ? -5.709 -12.496 -15.338 1.00 91.69 99 CYS A CA 1
ATOM 820 C C . CYS A 1 99 ? -6.164 -11.031 -15.245 1.00 91.69 99 CYS A C 1
ATOM 822 O O . CYS A 1 99 ? -6.762 -10.508 -16.187 1.00 91.69 99 CYS A O 1
ATOM 824 N N . SER A 1 100 ? -5.830 -10.327 -14.155 1.00 89.44 100 SER A N 1
ATOM 825 C CA . SER A 1 100 ? -6.119 -8.894 -14.025 1.00 89.44 100 SER A CA 1
ATOM 826 C C . SER A 1 100 ? -5.420 -8.064 -15.105 1.00 89.44 100 SER A C 1
ATOM 828 O O . SER A 1 100 ? -5.948 -7.027 -15.512 1.00 89.44 100 SER A O 1
ATOM 830 N N . LYS A 1 101 ? -4.280 -8.537 -15.640 1.00 88.81 101 LYS A N 1
ATOM 831 C CA . LYS A 1 101 ? -3.565 -7.850 -16.722 1.00 88.81 101 LYS A CA 1
ATOM 832 C C . LYS A 1 101 ? -4.390 -7.774 -17.992 1.00 88.81 101 LYS A C 1
ATOM 834 O O . LYS A 1 101 ? -4.484 -6.706 -18.601 1.00 88.81 101 LYS A O 1
ATOM 839 N N . ASP A 1 102 ? -4.979 -8.903 -18.356 1.00 92.06 102 ASP A N 1
ATOM 840 C CA . ASP A 1 102 ? -5.784 -9.037 -19.560 1.00 92.06 102 ASP A CA 1
ATOM 841 C C . ASP A 1 102 ? -7.107 -8.292 -19.418 1.00 92.06 102 ASP A C 1
ATOM 843 O O . ASP A 1 102 ? -7.534 -7.614 -20.353 1.00 92.06 102 ASP A O 1
ATOM 847 N N . ILE A 1 103 ? -7.725 -8.353 -18.235 1.00 91.12 103 ILE A N 1
ATOM 848 C CA . ILE A 1 103 ? -8.952 -7.609 -17.924 1.00 91.12 103 ILE A CA 1
ATOM 849 C C . ILE A 1 103 ? -8.706 -6.102 -18.039 1.00 91.12 103 ILE A C 1
ATOM 851 O O . ILE A 1 103 ? -9.437 -5.416 -18.752 1.00 91.12 103 ILE A O 1
ATOM 855 N N . ALA A 1 104 ? -7.650 -5.591 -17.404 1.00 90.38 104 ALA A N 1
ATOM 856 C CA . ALA A 1 104 ? -7.315 -4.172 -17.450 1.00 90.38 104 ALA A CA 1
ATOM 857 C C . ALA A 1 104 ? -6.985 -3.701 -18.875 1.00 90.38 104 ALA A C 1
ATOM 859 O O . ALA A 1 104 ? -7.403 -2.615 -19.268 1.00 90.38 104 ALA A O 1
ATOM 860 N N . LYS A 1 105 ? -6.307 -4.531 -19.683 1.00 90.56 105 LYS A N 1
ATOM 861 C CA . LYS A 1 105 ? -6.047 -4.230 -21.100 1.00 90.56 105 LYS A CA 1
ATOM 862 C C . LYS A 1 105 ? -7.342 -4.165 -21.914 1.00 90.56 105 LYS A C 1
ATOM 864 O O . LYS A 1 105 ? -7.526 -3.218 -22.672 1.00 90.56 105 LYS A O 1
ATOM 869 N N . LYS A 1 106 ? -8.245 -5.139 -21.745 1.00 91.00 106 LYS A N 1
ATOM 870 C CA . LYS A 1 106 ? -9.548 -5.177 -22.435 1.00 91.00 106 LYS A CA 1
ATOM 871 C C . LYS A 1 106 ? -10.432 -3.983 -22.071 1.00 91.00 106 LYS A C 1
ATOM 873 O O . LYS A 1 106 ? -11.098 -3.444 -22.944 1.00 91.00 106 LYS A O 1
ATOM 878 N N . LYS A 1 107 ? -10.401 -3.558 -20.806 1.00 89.38 107 LYS A N 1
ATOM 879 C CA . LYS A 1 107 ? -11.144 -2.395 -20.296 1.00 89.38 107 LYS A CA 1
ATOM 880 C C . LYS A 1 107 ? -10.414 -1.055 -20.496 1.00 89.38 107 LYS A C 1
ATOM 882 O O . LYS A 1 107 ? -10.916 -0.031 -20.055 1.00 89.38 107 LYS A O 1
ATOM 887 N N . MET A 1 108 ? -9.238 -1.047 -21.137 1.00 89.00 108 MET A N 1
ATOM 888 C CA . MET A 1 108 ? -8.404 0.152 -21.333 1.00 89.00 108 MET A CA 1
ATOM 889 C C . MET A 1 108 ? -8.142 0.943 -20.034 1.00 89.00 108 MET A C 1
ATOM 891 O O . MET A 1 108 ? -8.099 2.177 -20.032 1.00 89.00 108 MET A O 1
ATOM 895 N N . LEU A 1 109 ? -7.971 0.224 -18.923 1.00 88.12 109 LEU A N 1
ATOM 896 C CA . LEU A 1 109 ? -7.690 0.821 -17.622 1.00 88.12 109 LEU A CA 1
ATOM 897 C C . LEU A 1 109 ? -6.233 1.256 -17.542 1.00 88.12 109 LEU A C 1
ATOM 899 O O . LEU A 1 109 ? -5.333 0.577 -18.049 1.00 88.12 109 LEU A O 1
ATOM 903 N N . TYR A 1 110 ? -6.000 2.374 -16.856 1.00 87.44 110 TYR A N 1
ATOM 904 C CA . TYR A 1 110 ? -4.649 2.778 -16.500 1.00 87.44 110 TYR A CA 1
ATOM 905 C C . TYR A 1 110 ? -3.989 1.693 -15.647 1.00 87.44 110 TYR A C 1
ATOM 907 O O . TYR A 1 110 ? -4.593 1.127 -14.734 1.00 87.44 110 TYR A O 1
ATOM 915 N N . ARG A 1 111 ? -2.728 1.397 -15.964 1.00 86.62 111 ARG A N 1
ATOM 916 C CA . ARG A 1 111 ? -1.937 0.398 -15.259 1.00 86.62 111 ARG A CA 1
ATOM 917 C C . ARG A 1 111 ? -0.616 0.983 -14.832 1.00 86.62 111 ARG A C 1
ATOM 919 O O . ARG A 1 111 ? 0.304 1.143 -15.630 1.00 86.62 111 ARG A O 1
ATOM 926 N N . GLN A 1 112 ? -0.532 1.223 -13.540 1.00 86.56 112 GLN A N 1
ATOM 927 C CA . GLN A 1 112 ? 0.690 1.649 -12.904 1.00 86.56 112 GLN A CA 1
ATOM 928 C C . GLN A 1 112 ? 1.711 0.502 -12.883 1.00 86.56 112 GLN A C 1
ATOM 930 O O . GLN A 1 112 ? 1.371 -0.644 -12.585 1.00 86.56 112 GLN A O 1
ATOM 935 N N . SER A 1 113 ? 2.968 0.806 -13.212 1.00 86.81 113 SER A N 1
ATOM 936 C CA . SER A 1 113 ? 4.081 -0.159 -13.199 1.00 86.81 113 SER A CA 1
ATOM 937 C C . SER A 1 113 ? 5.014 0.011 -11.992 1.00 86.81 113 SER A C 1
ATOM 939 O O . SER A 1 113 ? 6.188 -0.341 -12.073 1.00 86.81 113 SER A O 1
ATOM 941 N N . TYR A 1 114 ? 4.521 0.635 -10.926 1.00 91.19 114 TYR A N 1
ATOM 942 C CA . TYR A 1 114 ? 5.214 0.953 -9.676 1.00 91.19 114 TYR A CA 1
ATOM 943 C C . TYR A 1 114 ? 4.183 0.930 -8.536 1.00 91.19 114 TYR A C 1
ATOM 945 O O . TYR A 1 114 ? 2.981 0.910 -8.803 1.00 91.19 114 TYR A O 1
ATOM 953 N N . CYS A 1 115 ? 4.613 0.879 -7.273 1.00 89.00 115 CYS A N 1
ATOM 954 C CA . CYS A 1 115 ? 3.703 0.564 -6.159 1.00 89.00 115 CYS A CA 1
ATOM 955 C C . CYS A 1 115 ? 2.761 1.704 -5.726 1.00 89.00 115 CYS A C 1
ATOM 957 O O . CYS A 1 115 ? 1.869 1.467 -4.916 1.00 89.00 115 CYS A O 1
ATOM 959 N N . GLY A 1 116 ? 2.953 2.931 -6.222 1.00 88.50 116 GLY A N 1
ATOM 960 C CA . GLY A 1 116 ? 2.198 4.103 -5.761 1.00 88.50 116 GLY A CA 1
ATOM 961 C C . GLY A 1 116 ? 3.020 5.161 -5.038 1.00 88.50 116 GLY A C 1
ATOM 962 O O . GLY A 1 116 ? 2.513 6.262 -4.868 1.00 88.50 116 GLY A O 1
ATOM 963 N N . CYS A 1 117 ? 4.251 4.865 -4.609 1.00 91.06 117 CYS A N 1
ATOM 964 C CA . CYS A 1 117 ? 5.109 5.866 -3.974 1.00 91.06 117 CYS A CA 1
ATOM 965 C C . CYS A 1 117 ? 6.065 6.536 -4.967 1.00 91.06 117 CYS A C 1
ATOM 967 O O . CYS A 1 117 ? 6.503 5.919 -5.942 1.00 91.06 117 CYS A O 1
ATOM 969 N N . ILE A 1 118 ? 6.430 7.783 -4.660 1.00 91.56 118 ILE A N 1
ATOM 970 C CA . ILE A 1 118 ? 7.365 8.595 -5.451 1.00 91.56 118 ILE A CA 1
ATOM 971 C C . ILE A 1 118 ? 8.741 7.930 -5.597 1.00 91.56 118 ILE A C 1
ATOM 973 O O . ILE A 1 118 ? 9.398 8.067 -6.622 1.00 91.56 118 ILE A O 1
ATOM 977 N N . PHE A 1 119 ? 9.165 7.137 -4.610 1.00 91.88 119 PHE A N 1
ATOM 978 C CA . PHE A 1 119 ? 10.440 6.427 -4.678 1.00 91.88 119 PHE A CA 1
ATOM 979 C C . PHE A 1 119 ? 10.404 5.249 -5.653 1.00 91.88 119 PHE A C 1
ATOM 981 O O . PHE A 1 119 ? 11.326 5.078 -6.441 1.00 91.88 119 PHE A O 1
ATOM 988 N N . SER A 1 120 ? 9.316 4.472 -5.664 1.00 90.62 120 SER A N 1
ATOM 989 C CA . SER A 1 120 ? 9.125 3.394 -6.642 1.00 90.62 120 SER A CA 1
ATOM 990 C C . SER A 1 120 ? 8.934 3.952 -8.056 1.00 90.62 120 SER A C 1
ATOM 992 O O . SER A 1 120 ? 9.373 3.341 -9.028 1.00 90.62 120 SER A O 1
ATOM 994 N N . GLU A 1 121 ? 8.325 5.134 -8.179 1.00 92.06 121 GLU A N 1
ATOM 995 C CA . GLU A 1 121 ? 8.271 5.886 -9.434 1.00 92.06 121 GLU A CA 1
ATOM 996 C C . GLU A 1 121 ? 9.671 6.300 -9.905 1.00 92.06 121 GLU A C 1
ATOM 998 O O . GLU A 1 121 ? 10.056 6.009 -11.037 1.00 92.06 121 GLU A O 1
ATOM 1003 N N . PHE A 1 122 ? 10.466 6.912 -9.025 1.00 90.50 122 PHE A N 1
ATOM 1004 C CA . PHE A 1 122 ? 11.847 7.280 -9.319 1.00 90.50 122 PHE A CA 1
ATOM 1005 C C . PHE A 1 122 ? 12.680 6.059 -9.725 1.00 90.50 122 PHE A C 1
ATOM 1007 O O . PHE A 1 122 ? 13.318 6.076 -10.771 1.00 90.50 122 PHE A O 1
ATOM 1014 N N . GLU A 1 123 ? 12.629 4.963 -8.967 1.00 88.38 123 GLU A N 1
ATOM 1015 C CA . GLU A 1 123 ? 13.329 3.713 -9.293 1.00 88.38 123 GLU A CA 1
ATOM 1016 C C . GLU A 1 123 ? 12.916 3.145 -10.654 1.00 88.38 123 GLU A C 1
ATOM 1018 O O . GLU A 1 123 ? 13.748 2.580 -11.367 1.00 88.38 123 GLU A O 1
ATOM 1023 N N . ARG A 1 124 ? 11.644 3.312 -11.032 1.00 87.44 124 ARG A N 1
ATOM 1024 C CA . ARG A 1 124 ? 11.125 2.893 -12.333 1.00 87.44 124 ARG A CA 1
ATOM 1025 C C . ARG A 1 124 ? 11.666 3.754 -13.471 1.00 87.44 124 ARG A C 1
ATOM 1027 O O . ARG A 1 124 ? 11.935 3.208 -14.543 1.00 87.44 124 ARG A O 1
ATOM 1034 N N . PHE A 1 125 ? 11.788 5.063 -13.258 1.00 89.00 125 PHE A N 1
ATOM 1035 C CA . PHE A 1 125 ? 12.101 6.029 -14.312 1.00 89.00 125 PHE A CA 1
ATOM 1036 C C . PHE A 1 125 ? 13.535 6.593 -14.285 1.00 89.00 125 PHE A C 1
ATOM 1038 O O . PHE A 1 125 ? 13.925 7.312 -15.209 1.00 89.00 125 PHE A O 1
ATOM 1045 N N . LYS A 1 126 ? 14.364 6.246 -13.297 1.00 86.06 126 LYS A N 1
ATOM 1046 C CA . LYS A 1 126 ? 15.758 6.721 -13.195 1.00 86.06 126 LYS A CA 1
ATOM 1047 C C . LYS A 1 126 ? 16.607 6.358 -14.420 1.00 86.06 126 LYS A C 1
ATOM 1049 O O . LYS A 1 126 ? 17.421 7.160 -14.863 1.00 86.06 126 LYS A O 1
ATOM 1054 N N . ASP A 1 127 ? 16.350 5.193 -15.020 1.00 80.69 127 ASP A N 1
ATOM 1055 C CA . ASP A 1 127 ? 17.103 4.664 -16.167 1.00 80.69 127 ASP A CA 1
ATOM 1056 C C . ASP A 1 127 ? 16.423 4.955 -17.519 1.00 80.69 127 ASP A C 1
ATOM 1058 O O . ASP A 1 127 ? 16.853 4.472 -18.571 1.00 80.69 127 ASP A O 1
ATOM 1062 N N . THR A 1 128 ? 15.351 5.760 -17.539 1.00 66.25 128 THR A N 1
ATOM 1063 C CA . THR A 1 128 ? 14.642 6.108 -18.791 1.00 66.25 128 THR A CA 1
ATOM 1064 C C . THR A 1 128 ? 15.422 7.069 -19.690 1.00 66.25 128 THR A C 1
ATOM 1066 O O . THR A 1 128 ? 14.931 7.462 -20.750 1.00 66.25 128 THR A O 1
ATOM 1069 N N . THR A 1 129 ? 16.675 7.373 -19.342 1.00 55.78 129 THR A N 1
ATOM 1070 C CA . THR A 1 129 ? 17.644 8.039 -20.218 1.00 55.78 129 THR A CA 1
ATOM 1071 C C . THR A 1 129 ? 17.873 7.309 -21.545 1.00 55.78 129 THR A C 1
ATOM 1073 O O . THR A 1 129 ? 18.316 7.938 -22.501 1.00 55.78 129 THR A O 1
ATOM 1076 N N . ARG A 1 130 ? 17.450 6.039 -21.673 1.00 52.03 130 ARG A N 1
ATOM 1077 C CA . ARG A 1 130 ? 17.338 5.318 -22.960 1.00 52.03 130 ARG A CA 1
ATOM 1078 C C . ARG A 1 130 ? 16.476 6.010 -24.028 1.00 52.03 130 ARG A C 1
ATOM 1080 O O . ARG A 1 130 ? 16.623 5.668 -25.193 1.00 52.03 130 ARG A O 1
ATOM 1087 N N . ASN A 1 131 ? 15.604 6.949 -23.652 1.00 54.00 131 ASN A N 1
ATOM 1088 C CA . ASN A 1 131 ? 14.785 7.742 -24.579 1.00 54.00 131 ASN A CA 1
ATOM 1089 C C . ASN A 1 131 ? 15.061 9.253 -24.483 1.00 54.00 131 ASN A C 1
ATOM 1091 O O . ASN A 1 131 ? 14.262 10.049 -24.981 1.00 54.00 131 ASN A O 1
ATOM 1095 N N . LEU A 1 132 ? 16.153 9.679 -23.834 1.00 59.66 132 LEU A N 1
ATOM 1096 C CA . LEU A 1 132 ? 16.563 11.078 -23.941 1.00 59.66 132 LEU A CA 1
ATOM 1097 C C . LEU A 1 132 ? 16.876 11.373 -25.405 1.00 59.66 132 LEU A C 1
ATOM 1099 O O . LEU A 1 132 ? 17.569 10.603 -26.064 1.00 59.66 132 LEU A O 1
ATOM 1103 N N . TYR A 1 133 ? 16.361 12.491 -25.909 1.00 63.38 133 TYR A N 1
ATOM 1104 C CA . TYR A 1 133 ? 16.685 12.972 -27.244 1.00 63.38 133 TYR A CA 1
ATOM 1105 C C . TYR A 1 133 ? 18.210 13.075 -27.397 1.00 63.38 133 TYR A C 1
ATOM 1107 O O . TYR A 1 133 ? 18.854 13.955 -26.822 1.00 63.38 133 TYR A O 1
ATOM 1115 N N . GLU A 1 134 ? 18.797 12.175 -28.185 1.00 67.56 134 GLU A N 1
ATOM 1116 C CA . GLU A 1 134 ? 20.240 12.097 -28.427 1.00 67.56 134 GLU A CA 1
ATOM 1117 C C . GLU A 1 134 ? 20.703 13.142 -29.457 1.00 67.56 134 GLU A C 1
ATOM 1119 O O . GLU A 1 134 ? 21.528 12.869 -30.326 1.00 67.56 134 GLU A O 1
ATOM 1124 N N . GLY A 1 135 ? 20.182 14.370 -29.381 1.00 64.88 135 GLY A N 1
ATOM 1125 C CA . GLY A 1 135 ? 20.514 15.443 -30.324 1.00 64.88 135 GLY A CA 1
ATOM 1126 C C . GLY A 1 135 ? 22.001 15.801 -30.374 1.00 64.88 135 GLY A C 1
ATOM 1127 O O . GLY A 1 135 ? 22.463 16.401 -31.341 1.00 64.88 135 GLY A O 1
ATOM 1128 N N . TRP A 1 136 ? 22.769 15.416 -29.355 1.00 65.31 136 TRP A N 1
ATOM 1129 C CA . TRP A 1 136 ? 24.223 15.545 -29.334 1.00 65.31 136 TRP A CA 1
ATOM 1130 C C . TRP A 1 136 ? 24.915 14.589 -30.324 1.00 65.31 136 TRP A C 1
ATOM 1132 O O . TRP A 1 136 ? 25.858 15.012 -30.987 1.00 65.31 136 TRP A O 1
ATOM 1142 N N . LYS A 1 137 ? 24.388 13.374 -30.549 1.00 65.00 137 LYS A N 1
ATOM 1143 C CA . LYS A 1 137 ? 24.907 12.445 -31.573 1.00 65.00 137 LYS A CA 1
ATOM 1144 C C . LYS A 1 137 ? 24.709 12.973 -32.996 1.00 65.00 137 LYS A C 1
ATOM 1146 O O . LYS A 1 137 ? 25.500 12.686 -33.888 1.00 65.00 137 LYS A O 1
ATOM 1151 N N . LEU A 1 138 ? 23.670 13.781 -33.226 1.00 63.78 138 LEU A N 1
ATOM 1152 C CA . LEU A 1 138 ? 23.469 14.467 -34.509 1.00 63.78 138 LEU A CA 1
ATOM 1153 C C . LEU A 1 138 ? 24.535 15.547 -34.751 1.00 63.78 138 LEU A C 1
ATOM 1155 O O . LEU A 1 138 ? 24.977 15.713 -35.885 1.00 63.78 138 LEU A O 1
ATOM 1159 N N . LYS A 1 139 ? 24.988 16.246 -33.700 1.00 64.81 139 LYS A N 1
ATOM 1160 C CA . LYS A 1 139 ? 26.053 17.258 -33.808 1.00 64.81 139 LYS A CA 1
ATOM 1161 C C . LYS A 1 139 ? 27.421 16.631 -34.095 1.00 64.81 139 LYS A C 1
ATOM 1163 O O . LYS A 1 139 ? 28.134 17.155 -34.942 1.00 64.81 139 LYS A O 1
ATOM 1168 N N . GLU A 1 140 ? 27.746 15.497 -33.473 1.00 61.53 140 GLU A N 1
ATOM 1169 C CA . GLU A 1 140 ? 29.007 14.770 -33.717 1.00 61.53 140 GLU A CA 1
ATOM 1170 C C . GLU A 1 140 ? 29.110 14.215 -35.151 1.00 61.53 140 GLU A C 1
ATOM 1172 O O . GLU A 1 140 ? 30.163 14.284 -35.786 1.00 61.53 140 GLU A O 1
ATOM 1177 N N . ASN A 1 141 ? 27.999 13.727 -35.712 1.00 58.66 141 ASN A N 1
ATOM 1178 C CA . ASN A 1 141 ? 27.954 13.247 -37.098 1.00 58.66 141 ASN A CA 1
ATOM 1179 C C . ASN A 1 141 ? 28.068 14.377 -38.138 1.00 58.66 141 ASN A C 1
ATOM 1181 O O . ASN A 1 141 ? 28.535 14.144 -39.253 1.00 58.66 141 ASN A O 1
ATOM 1185 N N . LEU A 1 142 ? 27.668 15.604 -37.789 1.00 58.88 142 LEU A N 1
ATOM 1186 C CA . LEU A 1 142 ? 27.840 16.785 -38.641 1.00 58.88 142 LEU A CA 1
ATOM 1187 C C . LEU A 1 142 ? 29.288 17.293 -38.627 1.00 58.88 142 LEU A C 1
ATOM 1189 O O . LEU A 1 142 ? 29.789 17.697 -39.673 1.00 58.88 142 LEU A O 1
ATOM 1193 N N . THR A 1 143 ? 29.978 17.228 -37.485 1.00 58.91 143 THR A N 1
ATOM 1194 C CA . THR A 1 143 ? 31.399 17.605 -37.377 1.00 58.91 143 THR A CA 1
ATOM 1195 C C . THR A 1 143 ? 32.335 16.582 -38.024 1.00 58.91 143 THR A C 1
ATOM 1197 O O . THR A 1 143 ? 33.341 16.968 -38.606 1.00 58.91 143 THR A O 1
ATOM 1200 N N . ASN A 1 144 ? 31.991 15.290 -37.996 1.00 57.47 144 ASN A N 1
ATOM 1201 C CA . ASN A 1 144 ? 32.820 14.235 -38.594 1.00 57.47 144 ASN A CA 1
ATOM 1202 C C . ASN A 1 144 ? 32.665 14.113 -40.122 1.00 57.47 144 ASN A C 1
ATOM 1204 O O . ASN A 1 144 ? 33.591 13.663 -40.784 1.00 57.47 144 ASN A O 1
ATOM 1208 N N . ASN A 1 145 ? 31.536 14.549 -40.695 1.00 57.53 145 ASN A N 1
ATOM 1209 C CA . ASN A 1 145 ? 31.313 14.593 -42.151 1.00 57.53 145 ASN A CA 1
ATOM 1210 C C . ASN A 1 145 ? 31.726 15.927 -42.804 1.00 57.53 145 ASN A C 1
ATOM 1212 O O . ASN A 1 145 ? 31.473 16.136 -43.989 1.00 57.53 145 ASN A O 1
ATOM 1216 N N . SER A 1 146 ? 32.318 16.847 -42.039 1.00 54.72 146 SER A N 1
ATOM 1217 C CA . SER A 1 146 ? 32.818 18.141 -42.526 1.00 54.72 146 SER A CA 1
ATOM 1218 C C . SER A 1 146 ? 34.340 18.290 -42.401 1.00 54.72 146 SER A C 1
ATOM 1220 O O . SER A 1 146 ? 34.871 19.371 -42.656 1.00 54.72 146 SER A O 1
ATOM 1222 N N . ALA A 1 147 ? 35.050 17.207 -42.068 1.00 53.25 147 ALA A N 1
ATOM 1223 C CA . ALA A 1 147 ? 36.497 17.123 -42.232 1.00 53.25 147 ALA A CA 1
ATOM 1224 C C . ALA A 1 147 ? 36.825 16.637 -43.665 1.00 53.25 147 ALA A C 1
ATOM 1226 O O . ALA A 1 147 ? 36.247 15.631 -44.083 1.00 53.25 147 ALA A O 1
ATOM 1227 N N . PRO A 1 148 ? 37.673 17.357 -44.426 1.00 54.19 148 PRO A N 1
ATOM 1228 C CA . PRO A 1 148 ? 38.053 17.008 -45.799 1.00 54.19 148 PRO A CA 1
ATOM 1229 C C . PRO A 1 148 ? 38.917 15.746 -45.900 1.00 54.19 148 PRO A C 1
ATOM 1231 O O . PRO A 1 148 ? 39.659 15.447 -44.935 1.00 54.19 148 PRO A O 1
#

Foldseek 3Di:
DDDVCVVPPDDDDDDPDPCVVVLVVQADPVDPCRLLSVLLVVLLVQLQVCVVVVHQADEDPCLCDPPDDLVSSQVSNQVSCVVSVHHHDDDRNPVCNVVVVVVCVVVVHDDDPADSDPVRVCVVCVPVCVPDDVVVVVVVVVVVVPDD

pLDDT: mean 87.08, std 12.88, range [52.03, 98.62]

Organism: NCBI:txid1284222

Secondary structure (DSSP, 8-state):
---HHHHS-----------HHHHHHH--SSSTTHHHHHHHHHHHHHHHHHHHTT-S-B--GGGG-SSS-HHHHHHHHHHHHHHHTS-B-----GGGTTHHHHHHHHTT----SS-SSHHHHHHHHTTGGGGS--HHHHHHHHHHTS--

Solvent-accessible surface area (backbone atoms only — not comparable to full-atom values): 9138 Å² total; per-residue (Å²): 129,56,59,67,54,82,82,48,88,63,95,76,87,84,79,86,73,81,56,60,70,62,50,62,74,61,33,50,82,88,54,94,55,32,65,57,37,50,48,51,55,52,49,48,52,47,44,52,53,32,51,78,73,67,49,84,54,38,73,64,78,63,41,37,44,84,85,53,65,61,68,58,52,47,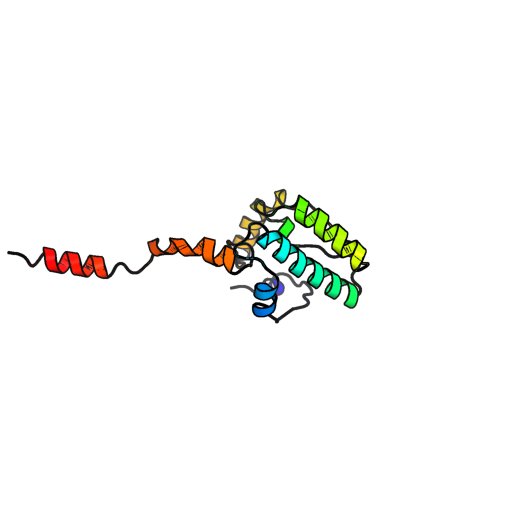54,52,34,43,54,46,13,66,75,67,75,37,48,45,60,80,64,88,37,46,83,49,46,64,62,50,52,56,51,34,59,74,62,48,42,88,75,79,93,47,89,79,48,71,63,44,45,44,71,68,52,70,71,52,65,85,70,54,84,62,65,65,62,59,53,53,55,54,57,64,72,68,62,134

Nearest PDB structures (foldseek):
  7lc7-assembly1_A  TM=9.144E-01  e=6.757E-07  Thermotoga maritima MSB8
  7lc5-assembly1_A  TM=9.153E-01  e=9.624E-07  Thermotoga maritima MSB8
  9d86-assembly1_A  TM=9.162E-01  e=1.083E-06  Thermotoga maritima MSB8
  9deu-assembly1_A  TM=9.016E-01  e=2.621E-06  Thermotoga maritima MSB8
  9dco-assembly1_A  TM=8.774E-01  e=2.609E-05  Thermotoga maritima MSB8

Sequence (148 aa):
MHIFQESDPIEIDYCEEYGLREYLSNVDYEGDNRCEDCYSLRLSTTARHAKEKGFDAFCSTLLFSKQQDHEKIREMGKQIGEQTGIPFEYRDYRHLCECSKDIAKKKMLYRQSYCGCIFSEFERFKDTTRNLYEGWKLKENLTNNSAP

Mean predicted aligned error: 7.95 Å